Protein AF-A0A6N2L5S7-F1 (afdb_monomer_lite)

InterPro domains:
  IPR029052 Metallo-dependent phosphatase-like [G3DSA:3.60.21.10] (2-60)
  IPR029052 Metallo-dependent phosphatase-like [SSF56300] (4-59)
  IPR031675 Serine-threonine protein phosphatase, N-terminal [PF16891] (6-53)

Structure (mmCIF, N/CA/C/O backbone):
data_AF-A0A6N2L5S7-F1
#
_entry.id   AF-A0A6N2L5S7-F1
#
loop_
_atom_site.group_PDB
_atom_site.id
_atom_site.type_symbol
_atom_site.label_atom_id
_atom_site.label_alt_id
_atom_site.label_comp_id
_atom_site.label_asym_id
_atom_site.label_entity_id
_atom_site.label_seq_id
_atom_site.pdbx_PDB_ins_code
_atom_site.Cartn_x
_atom_site.Cartn_y
_atom_site.Cartn_z
_atom_site.occupancy
_atom_site.B_iso_or_equiv
_atom_site.auth_seq_id
_atom_site.auth_comp_id
_atom_site.auth_asym_id
_atom_site.auth_atom_id
_atom_site.pdbx_PDB_model_num
ATOM 1 N N . MET A 1 1 ? -8.878 -6.473 -1.391 1.00 78.31 1 MET A N 1
ATOM 2 C CA . MET A 1 1 ? -9.383 -5.443 -0.456 1.00 78.31 1 MET A CA 1
ATOM 3 C C . MET A 1 1 ? -10.448 -4.645 -1.184 1.00 78.31 1 MET A C 1
ATOM 5 O O . MET A 1 1 ? -10.223 -4.316 -2.342 1.00 78.31 1 MET A O 1
ATOM 9 N N . ASP A 1 2 ? -11.595 -4.390 -0.559 1.00 90.56 2 ASP A N 1
ATOM 10 C CA . ASP A 1 2 ? -12.677 -3.617 -1.176 1.00 90.56 2 ASP A CA 1
ATOM 11 C C . ASP A 1 2 ? -12.272 -2.157 -1.409 1.00 90.56 2 ASP A C 1
ATOM 13 O O . ASP A 1 2 ? -11.785 -1.488 -0.495 1.00 90.56 2 ASP A O 1
ATOM 17 N N . GLY A 1 3 ? -12.506 -1.650 -2.624 1.00 89.94 3 GLY A N 1
ATOM 18 C CA . GLY A 1 3 ? -12.138 -0.282 -3.012 1.00 89.94 3 GLY A CA 1
ATOM 19 C C . GLY A 1 3 ? -12.786 0.783 -2.124 1.00 89.94 3 GLY A C 1
ATOM 20 O O . GLY A 1 3 ? -12.096 1.657 -1.617 1.00 89.94 3 GLY A O 1
ATOM 21 N N . SER A 1 4 ? -14.079 0.634 -1.810 1.00 91.88 4 SER A N 1
ATOM 22 C CA . SER A 1 4 ? -14.798 1.584 -0.948 1.00 91.88 4 SER A CA 1
ATOM 23 C C . SER A 1 4 ? -14.227 1.682 0.472 1.00 91.88 4 SER A C 1
ATOM 25 O O . SER A 1 4 ? -14.335 2.738 1.093 1.00 91.88 4 SER A O 1
ATOM 27 N N . LEU A 1 5 ? -13.658 0.595 1.002 1.00 91.06 5 LEU A N 1
ATOM 28 C CA . LEU A 1 5 ? -13.028 0.583 2.323 1.00 91.06 5 LEU A CA 1
ATOM 29 C C . LEU A 1 5 ? -11.645 1.244 2.263 1.00 91.06 5 LEU A C 1
ATOM 31 O O . LEU A 1 5 ? -11.288 2.015 3.149 1.00 91.06 5 LEU A O 1
ATOM 35 N N . LEU A 1 6 ? -10.886 0.998 1.191 1.00 94.12 6 LEU A N 1
ATOM 36 C CA . LEU A 1 6 ? -9.610 1.670 0.947 1.00 94.12 6 LEU A CA 1
ATOM 37 C C . LEU A 1 6 ? -9.784 3.192 0.807 1.00 94.12 6 LEU A C 1
ATOM 39 O O . LEU A 1 6 ? -9.041 3.946 1.434 1.00 94.12 6 LEU A O 1
ATOM 43 N N . ASP A 1 7 ? -10.785 3.643 0.049 1.00 94.50 7 ASP A N 1
ATOM 44 C CA . ASP A 1 7 ? -11.102 5.066 -0.113 1.00 94.50 7 ASP A CA 1
ATOM 45 C C . ASP A 1 7 ? -11.473 5.740 1.217 1.00 94.50 7 ASP A C 1
ATOM 47 O O . ASP A 1 7 ? -11.072 6.879 1.473 1.00 94.50 7 ASP A O 1
ATOM 51 N N . ASP A 1 8 ? -12.213 5.045 2.089 1.00 93.38 8 ASP A N 1
ATOM 52 C CA . ASP A 1 8 ? -12.544 5.552 3.424 1.00 93.38 8 ASP A CA 1
ATOM 53 C C . ASP A 1 8 ? -11.299 5.731 4.302 1.00 93.38 8 ASP A C 1
ATOM 55 O O . ASP A 1 8 ? -11.097 6.792 4.902 1.00 93.38 8 ASP A O 1
ATOM 59 N N . ILE A 1 9 ? -10.410 4.734 4.312 1.00 93.31 9 ILE A N 1
ATOM 60 C CA . ILE A 1 9 ? -9.133 4.797 5.031 1.00 93.31 9 ILE A CA 1
ATOM 61 C C . ILE A 1 9 ? -8.279 5.966 4.525 1.00 93.31 9 ILE A C 1
ATOM 63 O O . ILE A 1 9 ? -7.746 6.733 5.332 1.00 93.31 9 ILE A O 1
ATOM 67 N N . ILE A 1 10 ? -8.158 6.132 3.203 1.00 93.06 10 ILE A N 1
ATOM 68 C CA . ILE A 1 10 ? -7.390 7.230 2.600 1.00 93.06 10 ILE A CA 1
ATOM 69 C C . ILE A 1 10 ? -7.969 8.578 3.034 1.00 93.06 10 ILE A C 1
ATOM 71 O O . ILE A 1 10 ? -7.216 9.450 3.473 1.00 93.06 10 ILE A O 1
ATOM 75 N N . ARG A 1 11 ? -9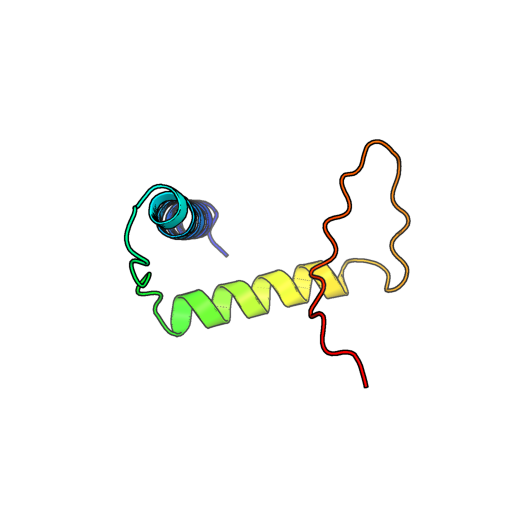.296 8.744 2.968 1.00 91.94 11 ARG A N 1
ATOM 76 C CA . ARG A 1 11 ? -9.976 9.977 3.387 1.00 91.94 11 ARG A CA 1
ATOM 77 C C . ARG A 1 11 ? -9.628 10.332 4.833 1.00 91.94 11 ARG A C 1
ATOM 79 O O . ARG A 1 11 ? -9.116 11.421 5.085 1.00 91.94 11 ARG A O 1
ATOM 86 N N . ARG A 1 12 ? -9.786 9.377 5.753 1.00 90.50 12 ARG A N 1
ATOM 87 C CA . ARG A 1 12 ? -9.518 9.560 7.191 1.00 90.50 12 ARG A CA 1
ATOM 88 C C . ARG A 1 12 ? -8.059 9.926 7.484 1.00 90.50 12 ARG A C 1
ATOM 90 O O . ARG A 1 12 ? -7.788 10.753 8.358 1.00 90.50 12 ARG A O 1
ATOM 97 N N . LEU A 1 13 ? -7.110 9.333 6.754 1.00 89.25 13 LEU A N 1
ATOM 98 C CA . LEU A 1 13 ? -5.682 9.646 6.877 1.00 89.25 13 LEU A CA 1
ATOM 99 C C . LEU A 1 13 ? -5.344 11.044 6.337 1.00 89.25 13 LEU A C 1
ATOM 101 O O . LEU A 1 13 ? -4.577 11.775 6.965 1.00 89.25 13 LEU A O 1
ATOM 105 N N . VAL A 1 14 ? -5.929 11.443 5.206 1.00 89.19 14 VAL A N 1
ATOM 106 C CA . VAL A 1 14 ? -5.660 12.741 4.568 1.00 89.19 14 VAL A CA 1
ATOM 107 C C . VAL A 1 14 ? -6.289 13.903 5.338 1.00 89.19 14 VAL A C 1
ATOM 109 O O . VAL A 1 14 ? -5.652 14.946 5.473 1.00 89.19 14 VAL A O 1
ATOM 112 N N . GLU A 1 15 ? -7.488 13.736 5.901 1.00 84.75 15 GLU A N 1
ATOM 113 C CA . GLU A 1 15 ? -8.174 14.781 6.681 1.00 84.75 15 GLU A CA 1
ATOM 114 C C . GLU A 1 15 ? -7.347 15.279 7.877 1.00 84.75 15 GLU A C 1
ATOM 116 O O . GLU A 1 15 ? -7.403 16.454 8.245 1.00 84.75 15 GLU A O 1
ATOM 121 N N . THR A 1 16 ? -6.508 14.413 8.445 1.00 76.31 16 THR A N 1
ATOM 122 C CA . THR A 1 16 ? -5.633 14.752 9.576 1.00 76.31 16 THR A CA 1
ATOM 123 C C . THR A 1 16 ? -4.539 15.762 9.203 1.00 76.31 16 THR A C 1
ATOM 125 O O . THR A 1 16 ? -4.054 16.496 10.062 1.00 76.31 16 THR A O 1
ATOM 128 N N . LYS A 1 17 ? -4.177 15.867 7.918 1.00 67.81 17 LYS A N 1
ATOM 129 C CA . LYS A 1 17 ? -3.111 16.754 7.424 1.00 67.81 17 LYS A CA 1
ATOM 130 C C . LYS A 1 17 ? -3.456 18.249 7.523 1.00 67.81 17 LYS A C 1
ATOM 132 O O . LYS A 1 17 ? -2.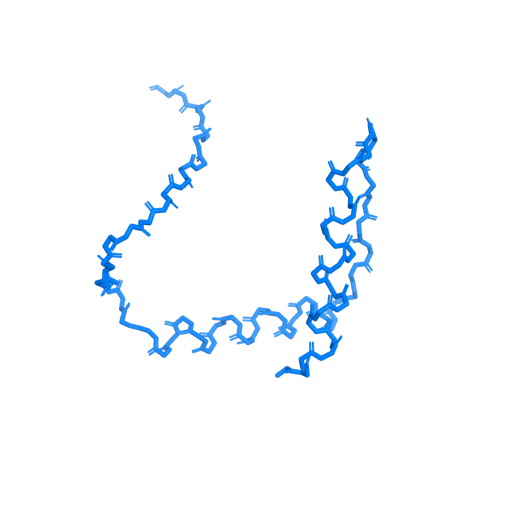548 19.074 7.551 1.00 67.81 17 LYS A O 1
ATOM 137 N N . ASN A 1 18 ? -4.741 18.606 7.586 1.00 62.19 18 ASN A N 1
ATOM 138 C CA . ASN A 1 18 ? -5.202 20.002 7.573 1.00 62.19 18 ASN A CA 1
ATOM 139 C C . ASN A 1 18 ? -5.420 20.613 8.973 1.00 62.19 18 ASN A C 1
ATOM 141 O O . ASN A 1 18 ? -5.778 21.787 9.079 1.00 62.19 18 ASN A O 1
ATOM 145 N N . GLY A 1 19 ? -5.217 19.848 10.050 1.00 57.53 19 GLY A N 1
ATOM 146 C CA . GLY A 1 19 ? -5.391 20.320 11.425 1.00 57.53 19 GLY A CA 1
ATOM 147 C C . GLY A 1 19 ? -4.107 20.891 12.032 1.00 57.53 19 GLY A C 1
ATOM 148 O O . GLY A 1 19 ? -3.041 20.297 11.918 1.00 57.53 19 GLY A O 1
ATOM 149 N N . ARG A 1 20 ? -4.212 22.008 12.770 1.00 57.44 20 ARG A N 1
ATOM 150 C CA . ARG A 1 20 ? -3.142 22.543 13.648 1.00 57.44 20 ARG A CA 1
ATOM 151 C C . ARG A 1 20 ? -2.710 21.561 14.755 1.00 57.44 20 ARG A C 1
ATOM 153 O O . ARG A 1 20 ? -1.715 21.811 15.426 1.00 57.44 20 ARG A O 1
ATOM 160 N N . THR A 1 21 ? -3.463 20.482 14.965 1.00 60.22 21 THR A N 1
ATOM 161 C CA . THR A 1 21 ? -3.249 19.453 15.982 1.00 60.22 21 THR A CA 1
ATOM 162 C C . THR A 1 21 ? -3.197 18.074 15.331 1.00 60.22 21 THR A C 1
ATOM 164 O O . THR A 1 21 ? -4.053 17.718 14.523 1.00 60.22 21 THR A O 1
ATOM 167 N N . THR A 1 22 ? -2.190 17.282 15.695 1.00 64.94 22 THR A N 1
ATOM 168 C CA . THR A 1 22 ? -2.015 15.901 15.236 1.00 64.94 22 THR A CA 1
ATOM 169 C C . THR A 1 22 ? -3.167 15.045 15.770 1.00 64.94 22 THR A C 1
ATOM 171 O O . THR A 1 22 ? -3.157 14.623 16.925 1.00 64.94 22 THR A O 1
ATOM 174 N N . LYS A 1 23 ? -4.205 14.823 14.960 1.00 71.94 23 LYS A N 1
ATOM 175 C CA . LYS A 1 23 ? -5.326 13.949 15.323 1.00 71.94 23 LYS A CA 1
ATOM 176 C C . LYS A 1 23 ? -4.922 12.499 15.051 1.00 71.94 23 LYS A C 1
ATOM 178 O O . LYS A 1 23 ? -4.548 12.168 13.934 1.00 71.94 23 LYS A O 1
ATOM 183 N N . GLN A 1 24 ? -4.968 11.624 16.053 1.00 77.62 24 GLN A N 1
ATOM 184 C CA . GLN A 1 24 ? -4.767 10.195 15.796 1.00 77.62 24 GLN A CA 1
ATOM 185 C C . GLN A 1 24 ? -5.929 9.648 14.961 1.00 77.62 24 GLN A C 1
ATOM 187 O O . GLN A 1 24 ? -7.099 9.875 15.275 1.00 77.62 24 GLN A O 1
ATOM 192 N N . VAL A 1 25 ? -5.600 8.912 13.900 1.00 85.50 25 VAL A N 1
ATOM 193 C CA . VAL A 1 25 ? -6.579 8.179 13.094 1.00 85.50 25 VAL A CA 1
ATOM 194 C C . VAL A 1 25 ? -6.714 6.776 13.671 1.00 85.50 25 VAL A C 1
ATOM 196 O O . VAL A 1 25 ? -5.754 6.011 13.690 1.00 85.50 25 VAL A O 1
ATOM 199 N N . HIS A 1 26 ? -7.908 6.437 14.152 1.00 85.94 26 HIS A N 1
ATOM 200 C CA . HIS A 1 26 ? -8.188 5.134 14.758 1.00 85.94 26 HIS A CA 1
ATOM 201 C C . HIS A 1 26 ? -8.464 4.061 13.704 1.00 85.94 26 HIS A C 1
ATOM 203 O O . HI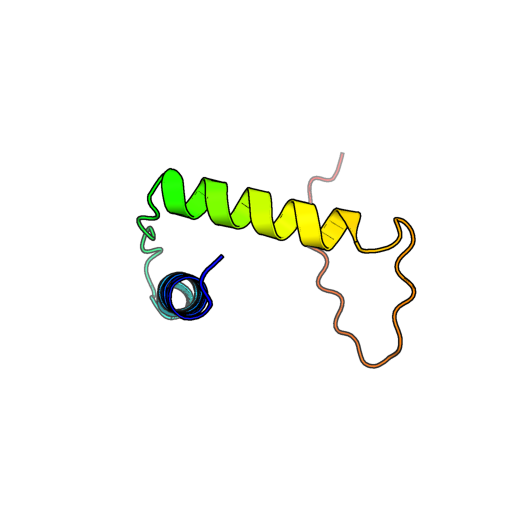S A 1 26 ? -9.621 3.809 13.390 1.00 85.94 26 HIS A O 1
ATOM 209 N N . LEU A 1 27 ? -7.433 3.427 13.153 1.00 91.06 27 LEU A N 1
ATOM 210 C CA . LEU A 1 27 ? -7.604 2.243 12.304 1.00 91.06 27 LEU A CA 1
ATOM 211 C C . LEU A 1 27 ? -7.706 0.980 13.163 1.00 91.06 27 LEU A C 1
ATOM 213 O O . LEU A 1 27 ? -6.993 0.832 14.155 1.00 91.06 27 LEU A O 1
ATOM 217 N N . THR A 1 28 ? -8.590 0.064 12.782 1.00 93.50 28 THR A N 1
ATOM 218 C CA . THR A 1 28 ? -8.693 -1.247 13.429 1.00 93.50 28 THR A CA 1
ATOM 219 C C . THR A 1 28 ? -7.537 -2.154 13.003 1.00 93.50 28 THR A C 1
ATOM 221 O O . THR A 1 28 ? -6.980 -2.015 11.913 1.00 93.50 28 THR A O 1
ATOM 224 N N . GLU A 1 29 ? -7.182 -3.135 13.838 1.00 94.81 29 GLU A N 1
ATOM 225 C CA . GLU A 1 29 ? -6.137 -4.110 13.492 1.00 94.81 29 GLU A CA 1
ATOM 226 C C . GLU A 1 29 ? -6.455 -4.856 12.184 1.00 94.81 29 GLU A C 1
ATOM 228 O O . GLU A 1 29 ? -5.559 -5.121 11.383 1.00 94.81 29 GLU A O 1
ATOM 233 N N . ALA A 1 30 ? -7.733 -5.162 11.946 1.00 93.75 30 ALA A N 1
ATOM 234 C CA . ALA A 1 30 ? -8.187 -5.814 10.725 1.00 93.75 30 ALA A CA 1
ATOM 235 C C . ALA A 1 30 ? -7.920 -4.955 9.478 1.00 93.75 30 ALA A C 1
ATOM 237 O O . ALA A 1 30 ? -7.348 -5.463 8.513 1.00 93.75 30 ALA A O 1
ATOM 238 N N . GLU A 1 31 ? -8.254 -3.659 9.512 1.00 93.62 31 GLU A N 1
ATOM 239 C CA . GLU A 1 31 ? -7.967 -2.721 8.415 1.00 93.62 31 GLU A CA 1
ATOM 240 C C . GLU A 1 31 ? -6.459 -2.623 8.145 1.00 93.62 31 GLU A C 1
ATOM 242 O O . GLU A 1 31 ? -6.025 -2.704 6.995 1.00 93.62 31 GLU A O 1
ATOM 247 N N . ILE A 1 32 ? -5.646 -2.523 9.202 1.00 94.25 32 ILE A N 1
ATOM 248 C CA . ILE A 1 32 ? -4.182 -2.456 9.086 1.00 94.25 32 ILE A CA 1
ATOM 249 C C . ILE A 1 32 ? -3.632 -3.736 8.447 1.00 94.25 32 ILE A C 1
ATOM 251 O O . ILE A 1 32 ? -2.843 -3.671 7.504 1.00 94.25 32 ILE A O 1
ATOM 255 N N . LYS A 1 33 ? -4.069 -4.913 8.911 1.00 95.88 33 LYS A N 1
ATOM 256 C CA . LYS A 1 33 ? -3.644 -6.195 8.331 1.00 95.88 33 LYS A CA 1
ATOM 257 C C . LYS A 1 33 ? -4.045 -6.308 6.865 1.00 95.88 33 LYS A C 1
ATOM 259 O O . LYS A 1 33 ? -3.231 -6.756 6.061 1.00 95.88 33 LYS A O 1
ATOM 264 N N . GLN A 1 34 ? -5.258 -5.891 6.501 1.00 94.44 34 GLN A N 1
ATOM 265 C CA . GLN A 1 34 ? -5.704 -5.921 5.108 1.00 94.44 34 GLN A CA 1
ATOM 266 C C . GLN A 1 34 ? -4.867 -5.004 4.210 1.00 94.44 34 GLN A C 1
ATOM 268 O O . GLN A 1 34 ? -4.460 -5.446 3.136 1.00 94.44 34 GLN A O 1
ATOM 273 N N . LEU A 1 35 ? -4.536 -3.788 4.662 1.00 95.56 35 LEU A N 1
ATOM 274 C CA . LEU A 1 35 ? -3.618 -2.890 3.951 1.00 95.56 35 LEU A CA 1
ATOM 275 C C . LEU A 1 35 ? -2.248 -3.540 3.739 1.00 95.56 35 LEU A C 1
ATOM 277 O O . LEU A 1 35 ? -1.723 -3.514 2.626 1.00 95.56 35 LEU A O 1
ATOM 281 N N . CYS A 1 36 ? -1.674 -4.146 4.782 1.00 96.19 36 CYS A N 1
ATOM 282 C CA . CYS A 1 36 ? -0.376 -4.813 4.696 1.00 96.19 36 CYS A CA 1
ATOM 283 C C . CYS A 1 36 ? -0.399 -5.999 3.727 1.00 96.19 36 CYS A C 1
ATOM 285 O O . CYS A 1 36 ? 0.523 -6.147 2.927 1.00 96.19 36 CYS A O 1
ATOM 287 N N . LEU A 1 37 ? -1.439 -6.835 3.782 1.00 96.06 37 LEU A N 1
ATOM 288 C CA . LEU A 1 37 ? -1.577 -7.993 2.898 1.00 96.06 37 LEU A CA 1
ATOM 289 C C . LEU A 1 37 ? -1.738 -7.562 1.439 1.00 96.06 37 LEU A C 1
ATOM 291 O O . LEU A 1 37 ? -0.973 -8.020 0.596 1.00 96.06 37 LEU A O 1
ATOM 295 N N . ALA A 1 38 ? -2.645 -6.623 1.162 1.00 95.12 38 ALA A N 1
ATOM 296 C CA . ALA A 1 38 ? -2.842 -6.095 -0.184 1.00 95.12 38 ALA A CA 1
ATOM 297 C C . ALA A 1 38 ? -1.569 -5.420 -0.726 1.00 95.12 38 ALA A C 1
ATOM 299 O O . ALA A 1 38 ? -1.173 -5.662 -1.862 1.00 95.12 38 ALA A O 1
ATOM 300 N N . SER A 1 39 ? -0.875 -4.625 0.098 1.00 95.75 39 SER A N 1
ATOM 301 C CA . SER A 1 39 ? 0.387 -3.984 -0.302 1.00 95.75 39 SER A CA 1
ATOM 302 C C . SER A 1 39 ? 1.476 -5.014 -0.599 1.00 95.75 39 SER A C 1
ATOM 304 O O . SER A 1 39 ? 2.209 -4.874 -1.573 1.00 95.75 39 SER A O 1
ATOM 306 N N . LYS A 1 40 ? 1.569 -6.079 0.210 1.00 96.75 40 LYS A N 1
ATOM 307 C CA . LYS A 1 40 ? 2.512 -7.179 -0.017 1.00 96.75 40 LYS A CA 1
ATOM 308 C C . LYS A 1 40 ? 2.263 -7.856 -1.364 1.00 96.75 40 LYS A C 1
ATOM 310 O O . LYS A 1 40 ? 3.226 -8.125 -2.071 1.00 96.75 40 LYS A O 1
ATOM 315 N N . GLU A 1 41 ? 1.008 -8.120 -1.722 1.00 95.94 41 GLU A N 1
ATOM 316 C CA . GLU A 1 41 ? 0.670 -8.692 -3.032 1.00 95.94 41 GLU A CA 1
ATOM 317 C C . GLU A 1 41 ? 1.106 -7.775 -4.181 1.00 95.94 41 GLU A C 1
ATOM 319 O O . GLU A 1 41 ? 1.722 -8.246 -5.135 1.00 95.94 41 GLU A O 1
ATOM 324 N N . VAL A 1 42 ? 0.879 -6.461 -4.060 1.00 94.88 42 VAL A N 1
ATOM 325 C CA . VAL A 1 42 ? 1.329 -5.474 -5.057 1.00 94.88 42 VAL A CA 1
ATOM 326 C C . VAL A 1 42 ? 2.852 -5.474 -5.194 1.00 94.88 42 VAL A C 1
ATOM 328 O O . VAL A 1 42 ? 3.356 -5.551 -6.312 1.00 94.88 42 VAL A O 1
ATOM 331 N N . PHE 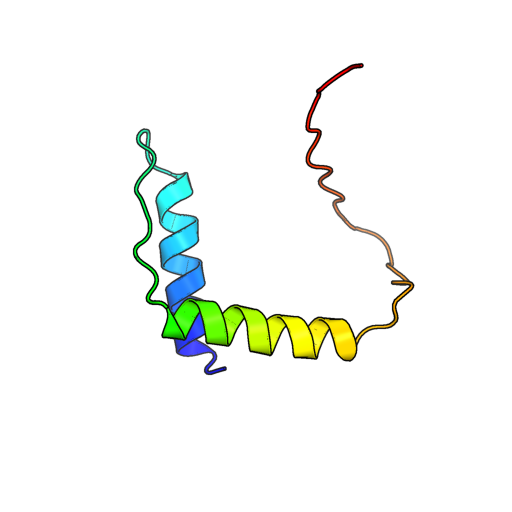A 1 43 ? 3.592 -5.439 -4.082 1.00 95.25 43 PHE A N 1
ATOM 332 C CA . PHE A 1 43 ? 5.057 -5.451 -4.119 1.00 95.25 43 PHE A CA 1
ATOM 333 C C . PHE A 1 43 ? 5.626 -6.752 -4.688 1.00 95.25 43 PHE A C 1
ATOM 335 O O . PHE A 1 43 ? 6.609 -6.705 -5.413 1.00 95.25 43 PHE A O 1
ATOM 342 N N . LEU A 1 44 ? 5.008 -7.902 -4.402 1.00 95.75 44 LEU A N 1
ATOM 343 C CA . LEU A 1 44 ? 5.429 -9.189 -4.966 1.00 95.75 44 LEU A CA 1
ATOM 344 C C . LEU A 1 44 ? 5.098 -9.325 -6.457 1.00 95.75 44 LEU A C 1
ATOM 346 O O . LEU A 1 44 ? 5.771 -10.071 -7.162 1.00 95.75 44 LEU A O 1
ATOM 350 N N . SER A 1 45 ? 4.066 -8.626 -6.933 1.00 96.19 45 SER A N 1
ATOM 351 C CA . SER A 1 45 ? 3.723 -8.575 -8.355 1.00 96.19 45 SER A CA 1
ATOM 352 C C . SER A 1 45 ? 4.644 -7.650 -9.158 1.00 96.19 45 SER A C 1
ATOM 354 O O . SER A 1 45 ? 4.636 -7.716 -10.387 1.00 96.19 45 SER A O 1
ATOM 356 N N . GLN A 1 46 ? 5.393 -6.769 -8.495 1.00 94.88 46 GLN A N 1
ATOM 357 C CA . GLN A 1 46 ? 6.345 -5.859 -9.124 1.00 94.88 46 GLN A CA 1
ATOM 358 C C . GLN A 1 46 ? 7.762 -6.457 -9.086 1.00 94.88 46 GLN A C 1
ATOM 360 O O . GLN A 1 46 ? 8.095 -7.211 -8.171 1.00 94.88 46 GLN A O 1
ATOM 365 N N . PRO A 1 47 ? 8.627 -6.146 -10.066 1.00 94.94 47 PRO A N 1
ATOM 366 C CA . PRO A 1 47 ? 10.023 -6.560 -10.013 1.00 94.94 47 PRO A CA 1
ATOM 367 C C . PRO A 1 47 ? 10.764 -5.860 -8.865 1.00 94.94 47 PRO A C 1
ATOM 369 O O . PRO A 1 47 ? 10.515 -4.695 -8.562 1.00 94.94 47 PRO A O 1
ATOM 372 N N . ASN A 1 48 ? 11.747 -6.549 -8.273 1.00 92.88 48 ASN A N 1
ATOM 373 C CA . ASN A 1 48 ? 12.601 -5.972 -7.224 1.00 92.88 48 ASN A CA 1
ATOM 374 C C . ASN A 1 48 ? 13.384 -4.736 -7.705 1.00 92.88 48 ASN A C 1
ATOM 376 O O . ASN A 1 48 ? 13.733 -3.874 -6.902 1.00 92.88 48 ASN A O 1
ATOM 380 N N . LEU A 1 49 ? 13.675 -4.665 -9.007 1.00 94.94 49 LEU A N 1
ATOM 381 C CA . LEU A 1 49 ? 14.238 -3.491 -9.662 1.00 94.94 49 LEU A CA 1
ATOM 382 C C . LEU A 1 49 ? 13.114 -2.781 -10.422 1.00 94.94 49 LEU A C 1
ATOM 384 O O . LEU A 1 49 ? 12.712 -3.239 -11.488 1.00 94.94 49 LEU A O 1
ATOM 388 N N . LEU A 1 50 ? 12.594 -1.688 -9.858 1.00 91.12 50 LEU A N 1
ATOM 389 C CA . LEU A 1 50 ? 11.565 -0.888 -10.520 1.00 91.12 50 LEU A CA 1
ATOM 390 C C . LEU A 1 50 ? 12.177 -0.034 -11.633 1.00 91.12 50 LEU A C 1
ATOM 392 O O . LEU A 1 50 ? 13.022 0.826 -11.381 1.00 91.12 50 LEU A O 1
ATOM 396 N N . GLU A 1 51 ? 11.687 -0.237 -12.849 1.00 91.12 51 GLU A N 1
ATOM 397 C CA . GLU A 1 51 ? 11.956 0.624 -13.997 1.00 91.12 51 GLU A CA 1
ATOM 398 C C . GLU A 1 51 ? 10.868 1.700 -14.052 1.00 91.12 51 GLU A C 1
ATOM 400 O O . GLU A 1 51 ? 9.689 1.406 -14.242 1.00 91.12 51 GLU A O 1
ATOM 405 N N . LEU A 1 52 ? 11.255 2.951 -13.802 1.00 91.25 52 LEU A N 1
ATOM 406 C CA . LEU A 1 52 ? 10.332 4.072 -13.670 1.00 91.25 52 LEU A CA 1
ATOM 407 C C . LEU A 1 52 ? 10.586 5.111 -14.774 1.00 91.25 52 LEU A C 1
ATOM 409 O O . LEU A 1 52 ? 11.727 5.522 -14.980 1.00 91.25 52 LEU A O 1
ATOM 413 N N . GLU A 1 53 ? 9.529 5.567 -15.451 1.00 88.88 53 GLU A N 1
ATOM 414 C CA . GLU A 1 53 ? 9.609 6.561 -16.533 1.00 88.88 53 GLU A CA 1
ATOM 415 C C . GLU A 1 53 ? 9.165 7.958 -16.068 1.00 88.88 53 GLU A C 1
ATOM 417 O O . GLU A 1 53 ? 8.204 8.108 -15.314 1.00 88.88 53 GLU A O 1
ATOM 422 N N . ALA A 1 54 ? 9.866 9.004 -16.509 1.00 89.81 54 ALA A N 1
ATOM 423 C CA . ALA A 1 54 ? 9.558 10.386 -16.150 1.00 89.81 54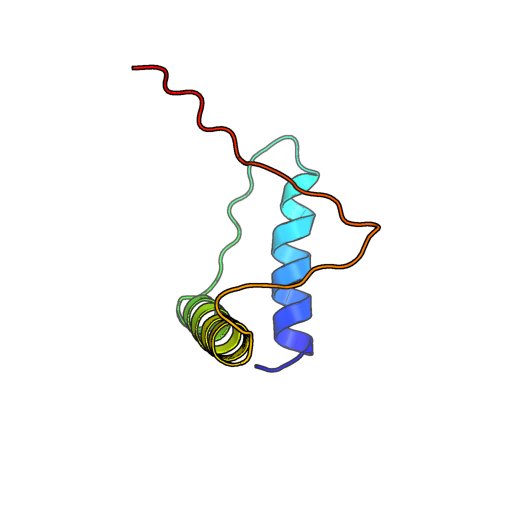 ALA A CA 1
ATOM 424 C C . ALA A 1 54 ? 8.210 10.863 -16.742 1.00 89.81 54 ALA A C 1
ATOM 426 O O . ALA A 1 54 ? 7.856 10.454 -17.846 1.00 89.81 54 ALA A O 1
ATOM 427 N N . PRO A 1 55 ? 7.486 11.792 -16.079 1.00 91.31 55 PRO A N 1
ATOM 428 C CA . PRO A 1 55 ? 7.865 12.560 -14.887 1.00 91.31 55 PRO A CA 1
ATOM 429 C C . PRO A 1 55 ? 7.449 11.900 -13.561 1.00 91.31 55 PRO A C 1
ATOM 431 O O . PRO A 1 55 ? 6.287 11.559 -13.357 1.00 91.31 55 PRO A O 1
ATOM 434 N N . ILE A 1 56 ? 8.381 11.804 -12.605 1.00 90.75 56 ILE A N 1
ATOM 435 C CA . ILE A 1 56 ? 8.132 11.237 -11.267 1.00 90.75 56 ILE A CA 1
ATOM 436 C C . ILE A 1 56 ? 8.692 12.162 -10.193 1.00 90.75 56 ILE A C 1
ATOM 438 O O . ILE A 1 56 ? 9.763 12.748 -10.347 1.00 90.75 56 ILE A O 1
ATOM 442 N N . LYS A 1 57 ? 7.979 12.265 -9.069 1.00 88.50 57 LYS A N 1
ATOM 443 C CA . LYS A 1 57 ? 8.437 12.986 -7.881 1.00 88.50 57 LYS A CA 1
ATOM 444 C C . LYS A 1 57 ? 9.000 12.005 -6.853 1.00 88.50 57 LYS A C 1
ATOM 446 O O . LYS A 1 57 ? 8.245 11.251 -6.247 1.00 88.50 57 LYS A O 1
ATOM 451 N N . ILE A 1 58 ? 10.312 12.050 -6.628 1.00 88.69 58 ILE A N 1
ATOM 452 C CA . ILE A 1 58 ? 10.983 11.260 -5.587 1.00 88.69 58 ILE A CA 1
ATOM 453 C C . ILE A 1 58 ? 10.997 12.071 -4.284 1.00 88.69 58 ILE A C 1
ATOM 455 O O . ILE A 1 58 ? 11.572 13.156 -4.228 1.00 88.69 58 ILE A O 1
ATOM 459 N N . CYS A 1 59 ? 10.361 11.549 -3.233 1.00 87.44 59 CYS A N 1
ATOM 460 C CA . CYS A 1 59 ? 10.343 12.150 -1.898 1.00 87.44 59 CYS A CA 1
ATOM 461 C C . CYS A 1 59 ? 11.222 11.317 -0.951 1.00 87.44 59 CYS A C 1
ATOM 463 O O . CYS A 1 59 ? 10.765 10.308 -0.421 1.00 87.44 59 CYS A O 1
ATOM 465 N N . VAL A 1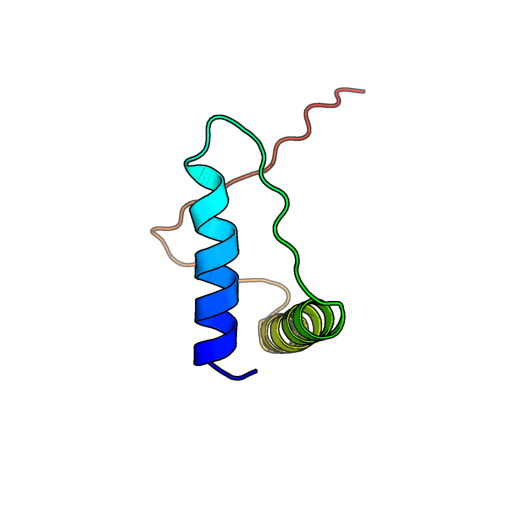 60 ? 12.477 11.720 -0.736 1.00 81.12 60 VAL A N 1
ATOM 466 C CA . VAL A 1 60 ? 13.370 11.060 0.233 1.00 81.12 60 VAL A CA 1
ATOM 467 C C . VAL A 1 60 ? 13.036 11.553 1.643 1.00 81.12 60 VAL A C 1
ATOM 469 O O . VAL A 1 60 ? 13.110 12.751 1.918 1.00 81.12 60 VAL A O 1
ATOM 472 N N . LEU A 1 61 ? 12.670 10.638 2.546 1.00 75.69 61 LEU A N 1
ATOM 473 C CA . LEU A 1 61 ? 12.538 10.930 3.975 1.00 75.69 61 LEU A CA 1
ATOM 474 C C . LEU A 1 61 ? 13.942 10.981 4.588 1.00 75.69 61 LEU A C 1
ATOM 476 O O . LEU A 1 61 ? 14.508 9.961 4.971 1.00 75.69 61 LEU A O 1
ATOM 480 N N . GLY A 1 62 ? 14.531 12.174 4.621 1.00 58.25 62 GLY A N 1
ATOM 481 C CA . GLY A 1 62 ? 15.810 12.405 5.281 1.00 58.25 62 GLY A CA 1
ATOM 482 C C . GLY A 1 62 ? 15.656 12.347 6.797 1.00 58.25 62 GLY A C 1
ATOM 483 O O . GLY A 1 62 ? 15.317 13.347 7.425 1.00 58.25 62 GLY A O 1
ATOM 484 N N . SER A 1 63 ? 15.942 11.196 7.399 1.00 55.56 63 SER A N 1
ATOM 485 C CA . SER A 1 63 ? 16.326 11.140 8.809 1.00 55.56 63 SER A CA 1
ATOM 486 C C . SER A 1 63 ? 17.755 11.672 8.912 1.00 55.56 63 SER A C 1
ATOM 488 O O . SER A 1 63 ? 18.711 10.909 8.806 1.00 55.56 63 SER A O 1
ATOM 490 N N . SER A 1 64 ? 17.926 12.986 9.063 1.00 47.38 64 SER A N 1
ATOM 491 C CA . SER A 1 64 ? 19.226 13.561 9.425 1.00 47.38 64 SER A CA 1
ATOM 492 C C . SER A 1 64 ? 19.607 13.100 10.835 1.00 47.38 64 SER A C 1
ATOM 494 O O . SER A 1 64 ? 19.309 13.761 11.824 1.00 47.38 64 SER A O 1
ATOM 496 N N . THR A 1 65 ? 20.258 11.946 10.943 1.00 42.34 65 THR A N 1
ATOM 497 C CA . THR A 1 65 ? 21.140 11.607 12.062 1.00 42.34 65 THR A CA 1
ATOM 498 C C . THR A 1 65 ? 22.515 11.392 11.456 1.00 42.34 65 THR A C 1
ATOM 500 O O . THR A 1 65 ? 22.815 10.339 10.903 1.00 42.34 65 THR A O 1
ATOM 503 N N . ILE A 1 66 ? 23.294 12.471 11.478 1.00 46.28 66 ILE A N 1
ATOM 504 C CA . ILE A 1 66 ? 24.721 12.470 11.176 1.00 46.28 66 ILE A CA 1
ATOM 505 C C . ILE A 1 66 ? 25.386 11.702 12.324 1.00 46.28 66 ILE A C 1
ATOM 507 O O . ILE A 1 66 ? 25.245 12.110 13.478 1.00 46.28 66 ILE A O 1
ATOM 511 N N . VAL A 1 67 ? 26.044 10.587 12.012 1.00 41.41 67 VAL A N 1
ATOM 512 C CA . VAL A 1 67 ? 27.136 10.044 12.832 1.00 41.41 67 VAL A CA 1
ATOM 513 C C . VAL A 1 67 ? 28.455 10.551 12.279 1.00 41.41 67 VAL A C 1
ATOM 515 O O . VAL A 1 67 ? 28.551 10.664 11.034 1.00 41.41 67 VAL A O 1
#

pLDDT: mean 84.37, std 15.04, range [41.41, 96.75]

Sequence (67 aa):
MDGSLLDDIIRRLVETKNGRTTKQVHLTEAEIKQLCLASKEVFLSQPNLLELEAPIKICVLGSSTIV

Radius of gyration: 16.04 Å; chains: 1; bounding box: 42×32×32 Å

Foldseek 3Di:
DDPVLVVVVVVQVVVQVPDPDRDDRDDDPVSVVVVVVVVVVVVVVADPDDDDDDDDDDDDPDPPDDD

Secondary structure (DSSP, 8-state):
--HHHHHHHHHHHHHGGG-SS-PPP---HHHHHHHHHHHHHHHHHS-SS---PSS------------

Organism: Salix viminalis (NCBI:txid40686)